Protein AF-A0A9N7NAA9-F1 (afdb_monomer_lite)

Structure (mmCIF, N/CA/C/O backbone):
data_AF-A0A9N7NAA9-F1
#
_entry.id   AF-A0A9N7NAA9-F1
#
loop_
_atom_site.group_PDB
_atom_site.id
_atom_site.type_symbol
_atom_site.label_atom_id
_atom_site.label_alt_id
_atom_site.label_comp_id
_atom_site.label_asym_id
_atom_site.label_entity_id
_atom_site.label_seq_id
_atom_site.pdbx_PDB_ins_code
_atom_site.Cartn_x
_atom_site.Cartn_y
_atom_site.Cartn_z
_atom_site.occupancy
_atom_site.B_iso_or_equiv
_atom_site.auth_seq_id
_atom_site.auth_comp_id
_atom_site.auth_asym_id
_atom_site.auth_atom_id
_atom_site.pdbx_PDB_model_num
ATOM 1 N N . ASP A 1 1 ? 13.651 6.521 -5.508 1.00 71.56 1 ASP A N 1
ATOM 2 C CA . ASP A 1 1 ? 14.494 5.589 -6.280 1.00 71.56 1 ASP A CA 1
ATOM 3 C C . ASP A 1 1 ? 13.586 4.497 -6.816 1.00 71.56 1 ASP A C 1
ATOM 5 O O . ASP A 1 1 ? 13.005 3.755 -6.025 1.00 71.56 1 ASP A O 1
ATOM 9 N N . THR A 1 2 ? 13.411 4.457 -8.134 1.00 80.88 2 THR A N 1
ATOM 10 C CA . THR A 1 2 ? 12.512 3.515 -8.809 1.00 80.88 2 THR A CA 1
ATOM 11 C C . THR A 1 2 ? 12.978 2.066 -8.696 1.00 80.88 2 THR A 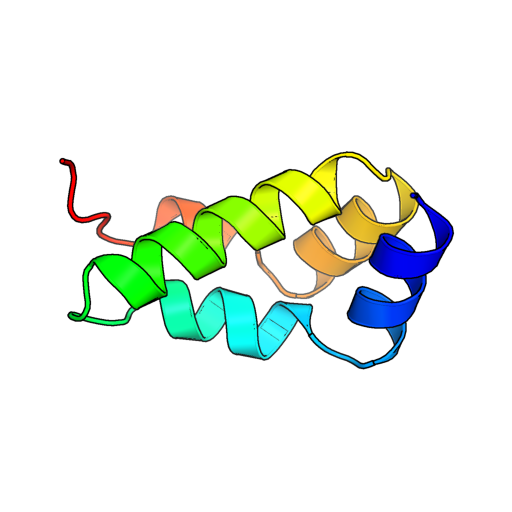C 1
ATOM 13 O O . THR A 1 2 ? 12.141 1.165 -8.694 1.00 80.88 2 THR A O 1
ATOM 16 N N . HIS A 1 3 ? 14.280 1.826 -8.489 1.00 85.88 3 HIS A N 1
ATOM 17 C CA . HIS A 1 3 ? 14.814 0.480 -8.273 1.00 85.88 3 HIS A CA 1
ATOM 18 C C . HIS A 1 3 ? 14.355 -0.097 -6.934 1.00 85.88 3 HIS A C 1
ATOM 20 O O . HIS A 1 3 ? 13.974 -1.264 -6.870 1.00 85.88 3 HIS A O 1
ATOM 26 N N . ASN A 1 4 ? 14.327 0.718 -5.874 1.00 89.81 4 ASN A N 1
ATOM 27 C CA . ASN A 1 4 ? 13.841 0.266 -4.568 1.00 89.81 4 ASN A CA 1
ATOM 28 C C . ASN A 1 4 ? 12.338 -0.033 -4.605 1.00 89.81 4 ASN A C 1
ATOM 30 O O . ASN A 1 4 ? 11.906 -1.049 -4.064 1.00 89.81 4 ASN A O 1
ATOM 34 N N . GLN A 1 5 ? 11.552 0.811 -5.282 1.00 93.62 5 GLN A N 1
ATOM 35 C CA . GLN A 1 5 ? 10.114 0.592 -5.465 1.00 93.62 5 GLN A CA 1
ATOM 36 C C . GLN A 1 5 ? 9.846 -0.731 -6.202 1.00 93.62 5 GLN A C 1
ATOM 38 O O . GLN A 1 5 ? 9.100 -1.572 -5.702 1.00 93.62 5 GLN A O 1
ATOM 43 N N . ALA A 1 6 ? 10.494 -0.943 -7.353 1.00 93.31 6 ALA A N 1
ATOM 44 C CA . ALA A 1 6 ? 10.356 -2.173 -8.133 1.00 93.31 6 ALA A CA 1
ATOM 45 C C . ALA A 1 6 ? 10.835 -3.407 -7.347 1.00 93.31 6 ALA A C 1
ATOM 47 O O . ALA A 1 6 ? 10.174 -4.445 -7.342 1.00 93.31 6 ALA A O 1
ATOM 48 N N . GLY A 1 7 ? 11.947 -3.289 -6.612 1.00 95.25 7 GLY A N 1
ATOM 49 C CA . GLY A 1 7 ? 12.467 -4.360 -5.761 1.00 95.25 7 GLY A CA 1
ATOM 50 C C . GLY A 1 7 ? 11.490 -4.786 -4.661 1.00 95.25 7 GLY A C 1
ATOM 51 O O . GLY A 1 7 ? 11.341 -5.982 -4.398 1.00 95.25 7 GLY A O 1
ATOM 52 N N . MET A 1 8 ? 10.773 -3.837 -4.051 1.00 94.88 8 MET A N 1
ATOM 53 C CA . MET A 1 8 ? 9.740 -4.137 -3.055 1.00 94.88 8 MET A CA 1
ATOM 54 C C . MET A 1 8 ? 8.548 -4.878 -3.666 1.00 94.88 8 MET A C 1
ATOM 56 O O . MET A 1 8 ? 8.102 -5.882 -3.106 1.00 94.88 8 MET A O 1
ATOM 60 N N . VAL A 1 9 ? 8.048 -4.420 -4.819 1.00 95.62 9 VAL A N 1
ATOM 61 C CA . VAL A 1 9 ? 6.928 -5.076 -5.514 1.00 95.62 9 VAL A CA 1
ATOM 62 C C . VAL A 1 9 ? 7.305 -6.485 -5.952 1.00 95.62 9 VAL A C 1
ATOM 64 O O . VAL A 1 9 ? 6.571 -7.428 -5.658 1.00 95.62 9 VAL A O 1
ATOM 67 N N . HIS A 1 10 ? 8.490 -6.655 -6.539 1.00 94.81 10 HIS A N 1
ATOM 68 C CA . HIS A 1 10 ? 9.012 -7.963 -6.928 1.00 94.81 10 HIS A CA 1
ATOM 69 C C . HIS A 1 10 ? 9.187 -8.912 -5.727 1.00 94.81 10 HIS A C 1
ATOM 71 O O . HIS A 1 10 ? 9.026 -10.122 -5.860 1.00 94.81 10 HIS A O 1
ATOM 77 N N . SER A 1 11 ? 9.445 -8.370 -4.533 1.00 95.50 11 SER A N 1
ATOM 78 C CA . SER A 1 11 ? 9.505 -9.141 -3.281 1.00 95.50 11 SER A CA 1
ATOM 79 C C . SER A 1 11 ? 8.124 -9.475 -2.691 1.00 95.50 11 SER A C 1
ATOM 81 O O . SER A 1 11 ? 8.049 -10.082 -1.625 1.00 95.50 11 SER A O 1
ATOM 83 N N . GLY A 1 12 ? 7.028 -9.084 -3.349 1.00 95.25 12 GLY A N 1
ATOM 84 C CA . GLY A 1 12 ? 5.661 -9.378 -2.914 1.00 95.25 12 GLY A CA 1
ATOM 85 C C . GLY A 1 12 ? 5.101 -8.418 -1.861 1.00 95.25 12 GLY A C 1
ATOM 86 O O . GLY A 1 12 ? 4.131 -8.764 -1.190 1.00 95.25 12 GLY A O 1
ATOM 87 N N . ALA A 1 13 ? 5.669 -7.217 -1.702 1.00 96.94 13 ALA A N 1
ATOM 88 C CA . ALA A 1 13 ? 5.281 -6.293 -0.631 1.00 96.94 13 ALA A CA 1
ATOM 89 C C . ALA A 1 13 ? 3.834 -5.767 -0.724 1.00 96.94 13 ALA A C 1
ATOM 91 O O . ALA A 1 13 ? 3.270 -5.377 0.296 1.00 96.94 13 ALA A O 1
ATOM 92 N N . ILE A 1 14 ? 3.220 -5.753 -1.915 1.00 97.00 14 ILE A N 1
ATOM 93 C CA . ILE A 1 14 ? 1.908 -5.115 -2.127 1.00 97.00 14 ILE A CA 1
ATOM 94 C C . ILE A 1 14 ? 0.810 -5.757 -1.267 1.00 97.00 14 ILE A C 1
ATOM 96 O O . ILE A 1 14 ? 0.054 -5.038 -0.622 1.00 97.00 14 ILE A O 1
ATOM 100 N N . VAL A 1 15 ? 0.712 -7.090 -1.229 1.00 97.12 15 VAL A N 1
ATOM 101 C CA . VAL A 1 15 ? -0.387 -7.767 -0.512 1.00 97.12 15 VAL A CA 1
ATOM 102 C C . VAL A 1 15 ? -0.327 -7.516 1.004 1.00 97.12 15 VAL A C 1
ATOM 104 O O . VAL A 1 15 ? -1.330 -7.046 1.538 1.00 97.12 15 VAL A O 1
ATOM 107 N N . PRO A 1 16 ? 0.815 -7.704 1.697 1.00 97.81 16 PRO A N 1
ATOM 108 C CA . PRO A 1 16 ? 0.922 -7.364 3.118 1.00 97.81 16 PRO A CA 1
ATOM 109 C C . PRO A 1 16 ? 0.627 -5.890 3.422 1.00 97.81 16 PRO A C 1
ATOM 111 O O . PRO A 1 16 ? -0.009 -5.579 4.424 1.00 97.81 16 PRO A O 1
ATOM 114 N N . LEU A 1 17 ? 1.057 -4.964 2.555 1.00 98.00 17 LEU A N 1
ATOM 115 C CA . LEU A 1 17 ? 0.754 -3.539 2.722 1.00 98.00 17 LEU A CA 1
ATOM 116 C C . LEU A 1 17 ? -0.749 -3.264 2.606 1.00 98.00 17 LEU A C 1
ATOM 118 O O . LEU A 1 17 ? -1.296 -2.503 3.396 1.00 98.00 17 LEU A O 1
ATOM 122 N N . LEU A 1 18 ? -1.428 -3.914 1.662 1.00 97.31 18 LEU A N 1
ATOM 123 C CA . LEU A 1 18 ? -2.876 -3.813 1.510 1.00 97.31 18 LEU A CA 1
ATOM 124 C C . LEU A 1 18 ? -3.641 -4.426 2.694 1.00 97.31 18 LEU A C 1
ATOM 126 O O . LEU A 1 18 ? -4.717 -3.946 3.030 1.00 97.31 18 LEU A O 1
ATOM 130 N N . GLU A 1 19 ? -3.114 -5.466 3.341 1.00 96.50 19 GLU A N 1
ATOM 131 C CA . GLU A 1 19 ? -3.687 -6.020 4.578 1.00 96.50 19 GLU A CA 1
ATOM 132 C C . GLU A 1 19 ? -3.509 -5.074 5.772 1.00 96.50 19 GLU A C 1
ATOM 134 O O . GLU A 1 19 ? -4.402 -4.956 6.610 1.00 96.50 19 GLU A O 1
ATOM 139 N N . LEU A 1 20 ? -2.387 -4.350 5.834 1.00 97.12 20 LEU A N 1
ATOM 140 C CA . LEU A 1 20 ? -2.134 -3.361 6.885 1.00 97.12 20 LEU A CA 1
ATOM 141 C C . LEU A 1 20 ? -3.078 -2.152 6.828 1.00 97.12 20 LEU A C 1
ATOM 143 O O . LEU A 1 20 ? -3.216 -1.464 7.840 1.00 97.12 20 LEU A O 1
ATOM 147 N N . LEU A 1 21 ? -3.767 -1.923 5.706 1.00 95.94 21 LEU A N 1
ATOM 148 C CA . LEU A 1 21 ? -4.826 -0.914 5.616 1.00 95.94 21 LEU A CA 1
ATOM 149 C C . LEU A 1 21 ? -6.013 -1.213 6.543 1.00 95.94 21 LEU A C 1
ATOM 151 O O . LEU A 1 21 ? -6.687 -0.289 6.978 1.00 95.94 21 LEU A O 1
ATOM 155 N N . GLU A 1 22 ? -6.235 -2.473 6.916 1.00 94.81 22 GLU A N 1
ATOM 156 C CA . GLU A 1 22 ? -7.301 -2.871 7.848 1.00 94.81 22 GLU A CA 1
ATOM 157 C C . GLU A 1 22 ? -6.867 -2.792 9.322 1.00 94.81 22 GLU A C 1
ATOM 159 O O . GLU A 1 22 ? -7.632 -3.105 10.243 1.00 94.81 22 GLU A O 1
ATOM 164 N N . SER A 1 23 ? -5.616 -2.398 9.577 1.00 95.31 23 SER A N 1
ATOM 165 C CA . SER A 1 23 ? -5.088 -2.307 10.931 1.00 95.31 23 SER A CA 1
ATOM 166 C C . SER A 1 23 ? -5.806 -1.223 11.727 1.00 95.31 23 SER A C 1
ATOM 168 O O . SER A 1 23 ? -5.917 -0.079 11.299 1.00 95.31 23 SER A O 1
ATOM 170 N N . LYS A 1 24 ? -6.215 -1.553 12.956 1.00 94.19 24 LYS A N 1
ATOM 171 C CA . LYS A 1 24 ? -6.717 -0.560 13.921 1.00 94.19 24 LYS A CA 1
ATOM 172 C C . LYS A 1 24 ? -5.593 0.264 14.559 1.00 94.19 24 LYS A C 1
ATOM 174 O O . LYS A 1 24 ? -5.866 1.169 15.340 1.00 94.19 24 LYS A O 1
ATOM 179 N N . ASN A 1 25 ? -4.334 -0.051 14.247 1.00 95.31 25 ASN A N 1
ATOM 180 C CA . ASN A 1 25 ? -3.199 0.789 14.595 1.00 95.31 25 ASN A CA 1
ATOM 181 C C . ASN A 1 25 ? -3.007 1.849 13.506 1.00 95.31 25 ASN A C 1
ATOM 183 O O . ASN A 1 25 ? -2.514 1.556 12.418 1.00 95.31 25 ASN A O 1
ATOM 187 N N . GLU A 1 26 ? -3.357 3.080 13.852 1.00 94.44 26 GLU A N 1
ATOM 188 C CA . GLU A 1 26 ? -3.273 4.266 13.002 1.00 94.44 26 GLU A CA 1
ATOM 189 C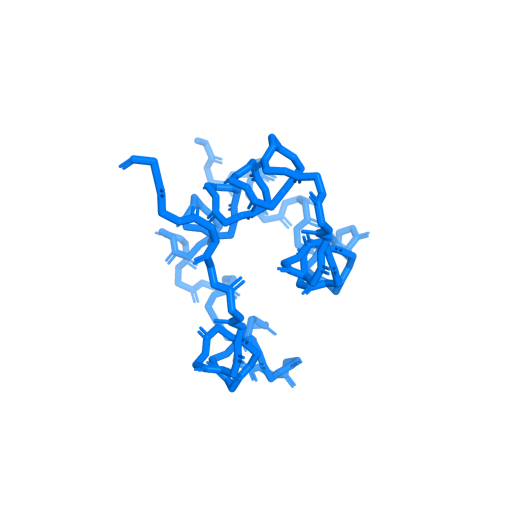 C . GLU A 1 26 ? -1.897 4.453 12.346 1.00 94.44 26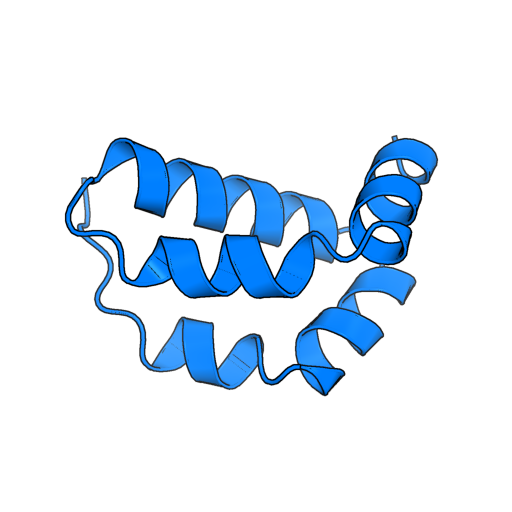 GLU A C 1
ATOM 191 O O . GLU A 1 26 ? -1.818 4.707 11.148 1.00 94.44 26 GLU A O 1
ATOM 196 N N . PHE A 1 27 ? -0.800 4.239 13.081 1.00 95.12 27 PHE A N 1
ATOM 197 C CA . PHE A 1 27 ? 0.548 4.370 12.521 1.00 95.12 27 PHE A CA 1
ATOM 198 C C . PHE A 1 27 ? 0.839 3.304 11.465 1.00 95.12 27 PHE A C 1
ATOM 200 O O . PHE A 1 27 ? 1.489 3.591 10.461 1.00 95.12 27 PHE A O 1
ATOM 207 N N . LEU A 1 28 ? 0.370 2.070 11.672 1.00 96.25 28 LEU A N 1
ATOM 208 C CA . LEU A 1 28 ? 0.540 1.004 10.683 1.00 96.25 28 LEU A CA 1
ATOM 209 C C . LEU A 1 28 ? -0.301 1.271 9.435 1.00 96.25 28 LEU A C 1
ATOM 211 O O . LEU A 1 28 ? 0.217 1.136 8.329 1.00 96.25 28 LEU A O 1
ATOM 215 N N . GLN A 1 29 ? -1.555 1.689 9.617 1.00 95.88 29 GLN A N 1
ATOM 216 C CA . GLN A 1 29 ? -2.457 2.015 8.515 1.00 95.88 29 GLN A CA 1
ATOM 217 C C . GLN A 1 29 ? -1.915 3.190 7.685 1.00 95.88 29 GLN A C 1
ATOM 219 O O . GLN A 1 29 ? -1.795 3.081 6.464 1.00 95.88 29 GLN A O 1
ATOM 224 N N . HIS A 1 30 ? -1.505 4.277 8.345 1.00 95.38 30 HIS A N 1
ATOM 225 C CA . HIS A 1 30 ? -0.911 5.446 7.698 1.00 95.38 30 HIS A CA 1
ATOM 226 C C . HIS A 1 30 ? 0.363 5.083 6.928 1.00 95.38 30 HIS A C 1
ATOM 228 O O . HIS A 1 30 ? 0.497 5.421 5.753 1.00 95.38 30 HIS A O 1
ATOM 234 N N . ASN A 1 31 ? 1.290 4.353 7.558 1.00 96.69 31 ASN A N 1
ATOM 235 C CA . ASN A 1 31 ? 2.545 3.973 6.910 1.00 96.69 31 ASN A CA 1
ATOM 236 C C . ASN A 1 31 ? 2.311 3.045 5.714 1.00 96.69 31 ASN A C 1
ATOM 238 O O . ASN A 1 31 ? 2.978 3.190 4.692 1.00 96.69 31 ASN A O 1
ATOM 242 N N . ALA A 1 32 ? 1.356 2.118 5.808 1.00 97.00 32 ALA A N 1
ATOM 243 C CA . ALA A 1 32 ? 0.993 1.255 4.692 1.00 97.00 32 ALA A CA 1
ATOM 244 C C . ALA A 1 32 ? 0.442 2.064 3.510 1.00 97.00 32 ALA A C 1
ATOM 246 O O . ALA A 1 32 ? 0.909 1.893 2.383 1.00 97.00 32 ALA A O 1
ATOM 247 N N . ALA A 1 33 ? -0.475 3.000 3.771 1.00 95.81 33 ALA A N 1
ATOM 248 C CA . ALA A 1 33 ? -1.002 3.903 2.752 1.00 95.81 33 ALA A CA 1
ATOM 249 C C . ALA A 1 33 ? 0.104 4.769 2.124 1.00 95.81 33 ALA A C 1
ATOM 251 O O . ALA A 1 33 ? 0.166 4.900 0.902 1.00 95.81 33 ALA A O 1
ATOM 252 N N . PHE A 1 34 ? 1.024 5.298 2.938 1.00 95.56 34 PHE A N 1
ATOM 253 C CA . PHE A 1 34 ? 2.148 6.110 2.469 1.00 95.56 34 PHE A CA 1
ATOM 254 C C . PHE A 1 34 ? 3.109 5.319 1.570 1.00 95.56 34 PHE A C 1
ATOM 256 O O . PHE A 1 34 ? 3.534 5.812 0.524 1.00 95.56 34 PHE A O 1
ATOM 263 N N . VAL A 1 35 ? 3.420 4.070 1.930 1.00 96.75 35 VAL A N 1
ATOM 264 C CA . VAL A 1 35 ? 4.250 3.198 1.088 1.00 96.75 35 VAL A CA 1
ATOM 265 C C . VAL A 1 35 ? 3.527 2.860 -0.215 1.00 96.75 35 VAL A C 1
ATOM 267 O O . VAL A 1 35 ? 4.141 2.964 -1.272 1.00 96.75 35 VAL A O 1
ATOM 270 N N . LEU A 1 36 ? 2.237 2.506 -0.178 1.00 96.94 36 LEU A N 1
ATOM 271 C CA . LEU A 1 36 ? 1.453 2.214 -1.388 1.00 96.94 36 LEU A CA 1
ATOM 272 C C . LEU A 1 36 ? 1.381 3.425 -2.329 1.00 96.94 36 LEU A C 1
ATOM 274 O O . LEU A 1 36 ? 1.554 3.260 -3.535 1.00 96.94 36 LEU A O 1
ATOM 278 N N . PHE A 1 37 ? 1.209 4.632 -1.784 1.00 95.31 37 PHE A N 1
ATOM 279 C CA . PHE A 1 37 ? 1.300 5.884 -2.538 1.00 95.31 37 PHE A CA 1
ATOM 280 C C . PHE A 1 37 ? 2.668 6.030 -3.216 1.00 95.31 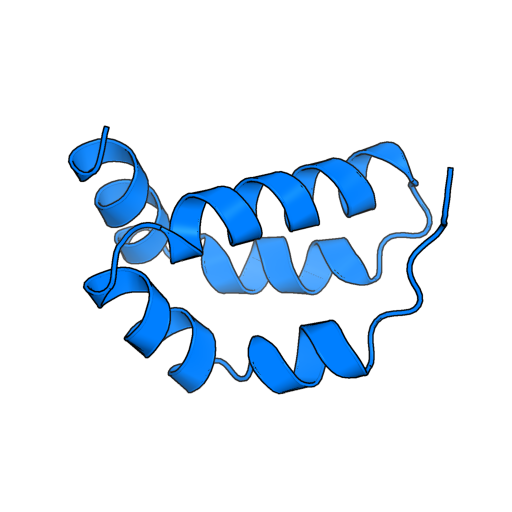37 PHE A C 1
ATOM 282 O O . PHE A 1 37 ? 2.741 6.274 -4.417 1.00 95.31 37 PHE A O 1
ATOM 289 N N . GLY A 1 38 ? 3.755 5.799 -2.474 1.00 95.81 38 GLY A N 1
ATOM 290 C CA . GLY A 1 38 ? 5.107 5.837 -3.027 1.00 95.81 38 GLY A CA 1
ATOM 291 C C . GLY A 1 38 ? 5.374 4.756 -4.079 1.00 95.81 38 GLY A C 1
ATOM 292 O O . GLY A 1 38 ? 6.153 4.993 -4.995 1.00 95.81 38 GLY A O 1
ATOM 293 N N . LEU A 1 39 ? 4.751 3.578 -3.984 1.00 96.06 39 LEU A N 1
ATOM 294 C CA . LEU A 1 39 ? 4.874 2.525 -4.998 1.00 96.06 39 LEU A CA 1
ATOM 295 C C . LEU A 1 39 ? 4.118 2.872 -6.284 1.00 96.06 39 LEU A C 1
ATOM 297 O O . LEU A 1 39 ? 4.604 2.519 -7.356 1.00 96.06 39 LEU A O 1
ATOM 301 N N . ALA A 1 40 ? 2.981 3.564 -6.178 1.00 95.69 40 ALA A N 1
ATOM 302 C CA . ALA A 1 40 ? 2.143 3.961 -7.309 1.00 95.69 40 ALA A CA 1
ATOM 303 C C . ALA A 1 40 ? 2.755 5.068 -8.193 1.00 95.69 40 ALA A C 1
ATOM 305 O O . ALA A 1 40 ? 2.268 5.292 -9.296 1.00 95.69 40 ALA A O 1
ATOM 306 N N . ASP A 1 41 ? 3.830 5.726 -7.745 1.00 94.75 41 ASP A N 1
ATOM 307 C CA . ASP A 1 41 ? 4.605 6.693 -8.545 1.00 94.75 41 ASP A CA 1
ATOM 308 C C . ASP A 1 41 ? 5.403 6.021 -9.686 1.00 94.75 41 ASP A C 1
ATOM 310 O O . ASP A 1 41 ? 5.860 6.677 -10.618 1.00 94.75 41 ASP A O 1
ATOM 314 N N . ASN A 1 42 ? 5.561 4.693 -9.635 1.00 94.00 42 ASN A N 1
ATOM 315 C CA . ASN A 1 42 ? 6.127 3.890 -10.716 1.00 94.00 42 ASN A CA 1
ATOM 316 C C . ASN A 1 42 ? 5.000 3.176 -11.484 1.00 94.00 42 ASN A C 1
ATOM 31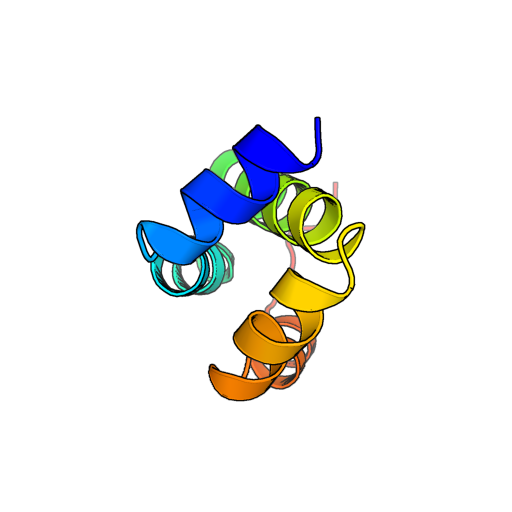8 O O . ASN A 1 42 ? 4.312 2.322 -10.923 1.00 94.00 42 ASN A O 1
ATOM 322 N N . GLU A 1 43 ? 4.846 3.490 -12.773 1.00 91.19 43 GLU A N 1
ATOM 323 C CA . GLU A 1 43 ? 3.794 2.940 -13.642 1.00 91.19 43 GLU A CA 1
ATOM 324 C C . GLU A 1 43 ? 3.792 1.402 -13.711 1.00 91.19 43 GLU A C 1
ATOM 326 O O . GLU A 1 43 ? 2.717 0.798 -13.731 1.00 91.19 43 GLU A O 1
ATOM 331 N N . ASP A 1 44 ? 4.959 0.750 -13.663 1.00 91.19 44 ASP A N 1
ATOM 332 C CA . ASP A 1 44 ? 5.047 -0.718 -13.693 1.00 91.19 44 ASP A CA 1
ATOM 333 C C . ASP A 1 44 ? 4.410 -1.341 -12.439 1.00 91.19 44 ASP A C 1
ATOM 335 O O . ASP A 1 44 ? 3.701 -2.348 -12.510 1.00 91.19 44 ASP A O 1
ATOM 339 N N . ASN A 1 45 ? 4.588 -0.698 -11.281 1.00 95.69 45 ASN A N 1
ATOM 340 C CA . ASN A 1 45 ? 4.005 -1.154 -10.021 1.00 95.69 45 ASN A CA 1
ATOM 341 C C . ASN A 1 45 ? 2.484 -0.969 -9.990 1.00 95.69 45 ASN A C 1
ATOM 343 O O . ASN A 1 45 ? 1.786 -1.734 -9.319 1.00 95.69 45 ASN A O 1
ATOM 347 N N . VAL A 1 46 ? 1.958 0.042 -10.694 1.00 95.50 46 VAL A N 1
ATOM 348 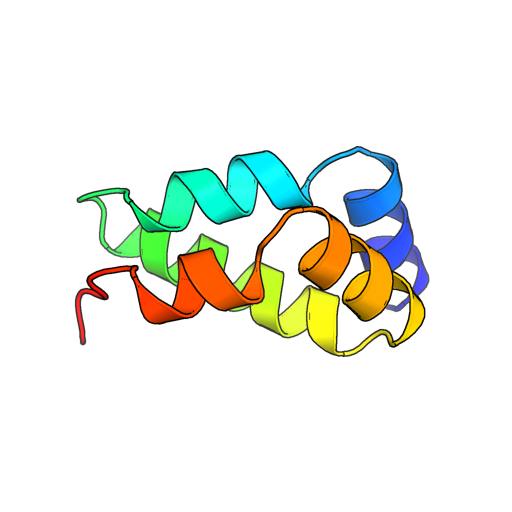C CA . VAL A 1 46 ? 0.512 0.306 -10.761 1.00 95.50 46 VAL A CA 1
ATOM 349 C C . VAL A 1 46 ? -0.219 -0.901 -11.343 1.00 95.50 46 VAL A C 1
ATOM 351 O O . VAL A 1 46 ? -1.263 -1.291 -10.818 1.00 95.50 46 VAL A O 1
ATOM 354 N N . ALA A 1 47 ? 0.341 -1.544 -12.373 1.00 94.69 47 ALA A N 1
ATOM 355 C CA . ALA A 1 47 ? -0.250 -2.739 -12.970 1.00 94.69 47 ALA A CA 1
ATOM 356 C C . ALA A 1 47 ? -0.381 -3.886 -11.953 1.00 94.69 47 ALA A C 1
ATOM 358 O O . ALA A 1 47 ? -1.437 -4.520 -11.862 1.00 94.69 47 ALA A O 1
ATOM 359 N N . ASP A 1 48 ? 0.651 -4.119 -11.142 1.00 95.62 48 ASP A N 1
ATOM 360 C CA . ASP A 1 48 ? 0.618 -5.135 -10.088 1.00 95.62 48 ASP A CA 1
ATOM 361 C C . ASP A 1 48 ? -0.362 -4.786 -8.968 1.00 95.62 48 ASP A C 1
ATOM 363 O O . ASP A 1 48 ? -1.097 -5.659 -8.499 1.00 95.62 48 ASP A O 1
ATOM 367 N N . LEU A 1 49 ? -0.429 -3.512 -8.581 1.00 96.19 49 LEU A N 1
ATOM 368 C CA . LEU A 1 49 ? -1.350 -3.021 -7.561 1.00 96.19 49 LEU A CA 1
ATOM 369 C C . LEU A 1 49 ? -2.812 -3.192 -7.996 1.00 96.19 49 LEU A C 1
ATOM 371 O O . LEU A 1 49 ? -3.642 -3.649 -7.209 1.00 96.19 49 LEU A O 1
ATOM 375 N N . VAL A 1 50 ? -3.126 -2.916 -9.265 1.00 96.12 50 VAL A N 1
ATOM 376 C CA . VAL A 1 50 ? -4.450 -3.178 -9.853 1.00 96.12 50 VAL A CA 1
ATOM 377 C C . VAL A 1 50 ? -4.735 -4.679 -9.913 1.00 96.12 50 VAL A C 1
ATOM 379 O O . VAL A 1 50 ? -5.816 -5.113 -9.511 1.00 96.12 50 VAL A O 1
ATOM 382 N N . ARG A 1 51 ? -3.767 -5.489 -10.358 1.00 95.50 51 ARG A N 1
ATOM 383 C CA . ARG A 1 51 ? -3.910 -6.947 -10.507 1.00 95.50 51 ARG A CA 1
ATOM 384 C C . ARG A 1 51 ? -4.270 -7.651 -9.200 1.00 95.50 51 ARG A C 1
ATOM 386 O O . ARG A 1 51 ? -4.994 -8.642 -9.231 1.00 95.50 51 ARG A O 1
ATOM 393 N N . VAL A 1 52 ? -3.787 -7.154 -8.062 1.00 95.94 52 VAL A N 1
ATOM 394 C CA . VAL A 1 52 ? -4.108 -7.710 -6.735 1.00 95.94 52 VAL A CA 1
ATOM 395 C C . VAL A 1 52 ? -5.331 -7.063 -6.072 1.00 95.94 52 VAL A C 1
ATOM 397 O O . VAL A 1 52 ? -5.602 -7.319 -4.901 1.00 95.94 52 VAL A O 1
ATOM 400 N N . GLY A 1 53 ? -6.082 -6.229 -6.797 1.00 95.88 53 GLY A N 1
ATOM 401 C CA . GLY A 1 53 ? -7.287 -5.575 -6.283 1.00 95.88 53 GLY A CA 1
ATOM 402 C C . GLY A 1 53 ? -7.009 -4.396 -5.348 1.00 95.88 53 GLY A C 1
ATOM 403 O O . GLY A 1 53 ? -7.858 -4.056 -4.526 1.00 95.88 53 GLY A O 1
ATOM 404 N N . GLY A 1 54 ? -5.840 -3.756 -5.457 1.00 96.31 54 GLY A N 1
ATOM 405 C CA . GLY A 1 54 ? -5.441 -2.640 -4.598 1.00 96.31 54 GLY A CA 1
ATOM 406 C C . GLY A 1 54 ? -6.397 -1.449 -4.658 1.00 96.31 54 GLY A C 1
ATOM 407 O O . GLY A 1 54 ? -6.680 -0.856 -3.624 1.00 96.31 54 GLY A O 1
ATOM 408 N N . VAL A 1 55 ? -6.970 -1.148 -5.831 1.00 94.94 55 VAL A N 1
ATOM 409 C CA . VAL A 1 55 ? -7.969 -0.071 -5.983 1.00 94.94 55 VAL A CA 1
ATOM 410 C C . VAL A 1 55 ? -9.211 -0.344 -5.137 1.00 94.94 55 VAL A C 1
ATOM 412 O O . VAL A 1 55 ? -9.632 0.525 -4.383 1.00 94.94 55 VAL A O 1
ATOM 415 N N . GLN A 1 56 ? -9.761 -1.559 -5.223 1.00 95.75 56 GLN A N 1
ATOM 416 C CA . GLN A 1 56 ? -10.950 -1.942 -4.462 1.00 95.75 56 GLN A CA 1
ATOM 417 C C . GLN A 1 56 ? -10.670 -1.894 -2.956 1.00 95.75 56 GLN A C 1
ATOM 419 O O . GLN A 1 56 ? -11.432 -1.298 -2.206 1.00 95.75 56 GLN A O 1
ATOM 424 N N . LYS A 1 57 ? -9.524 -2.431 -2.517 1.00 95.06 57 LYS A N 1
ATOM 425 C CA . LYS A 1 57 ? -9.129 -2.376 -1.103 1.00 95.06 57 LYS A CA 1
ATOM 426 C C . LYS A 1 57 ? -8.982 -0.948 -0.579 1.00 95.06 57 LYS A C 1
ATOM 428 O O . LYS A 1 57 ? -9.399 -0.678 0.535 1.00 95.06 57 LYS A O 1
ATOM 433 N N . LEU A 1 58 ? -8.421 -0.033 -1.370 1.00 93.50 58 LEU A N 1
ATOM 434 C CA . LEU A 1 58 ? -8.322 1.380 -0.989 1.00 93.50 58 LEU A CA 1
ATOM 435 C C . LEU A 1 58 ? -9.694 2.069 -0.914 1.00 93.50 58 LEU A C 1
ATOM 437 O O . LEU A 1 58 ? -9.855 2.990 -0.125 1.00 93.50 58 LEU A O 1
ATOM 441 N N . GLN A 1 59 ? -10.667 1.653 -1.729 1.00 93.81 59 GLN A N 1
ATOM 442 C CA . GLN A 1 59 ? -12.035 2.183 -1.679 1.00 93.81 59 GLN A CA 1
ATOM 443 C C . GLN A 1 59 ? -12.824 1.656 -0.477 1.00 93.81 59 GLN A C 1
ATOM 445 O O . GLN A 1 59 ? -13.616 2.401 0.094 1.00 93.81 59 GLN A O 1
ATOM 450 N N . ASP A 1 60 ? -12.604 0.393 -0.110 1.00 92.94 60 ASP A N 1
ATOM 451 C CA . ASP A 1 60 ? -13.317 -0.272 0.984 1.00 92.94 60 ASP A CA 1
ATOM 452 C C . ASP A 1 60 ? -12.713 0.032 2.364 1.00 92.94 60 ASP A C 1
ATOM 454 O O . ASP A 1 60 ? -13.404 -0.093 3.375 1.00 92.94 60 ASP A O 1
ATOM 458 N N . ALA A 1 61 ? -11.436 0.421 2.416 1.00 90.19 61 ALA A N 1
ATOM 459 C CA . ALA A 1 61 ? -10.724 0.655 3.665 1.00 90.19 61 ALA A CA 1
ATOM 460 C C . ALA A 1 61 ? -11.320 1.824 4.469 1.00 90.19 61 ALA A C 1
ATOM 462 O O . ALA A 1 61 ? -11.458 2.953 3.991 1.00 90.19 61 ALA A O 1
ATOM 463 N N . GLU A 1 62 ? -11.592 1.570 5.750 1.00 91.62 62 GLU A N 1
ATOM 464 C CA . GLU A 1 62 ? -11.959 2.602 6.718 1.00 91.62 62 GLU A CA 1
ATOM 465 C C . GLU A 1 62 ? -10.695 3.275 7.271 1.00 91.62 62 GLU A C 1
ATOM 467 O O . GLU A 1 62 ? -10.067 2.798 8.223 1.00 91.62 62 GLU A O 1
ATOM 472 N N . PHE A 1 63 ? -10.312 4.399 6.665 1.00 89.38 63 PHE A N 1
ATOM 473 C CA . PHE A 1 63 ? -9.158 5.172 7.113 1.00 89.38 63 PHE A CA 1
ATOM 474 C C . PHE A 1 63 ? -9.451 5.957 8.390 1.00 89.38 63 PHE A C 1
ATOM 476 O O . PHE A 1 63 ? -10.410 6.727 8.475 1.00 89.38 63 PHE A O 1
ATOM 483 N N . ILE A 1 64 ? -8.565 5.803 9.370 1.00 88.25 64 ILE A N 1
ATOM 484 C CA . ILE A 1 64 ? -8.508 6.646 10.556 1.00 88.25 64 ILE A CA 1
ATOM 485 C C . ILE A 1 64 ? -7.906 7.981 10.105 1.00 88.25 64 ILE A C 1
ATOM 487 O O . ILE A 1 64 ? -6.722 8.067 9.782 1.00 88.25 64 ILE A O 1
ATOM 491 N N . VAL A 1 65 ? -8.746 9.012 10.011 1.00 74.56 65 VAL A N 1
ATOM 492 C CA . VAL A 1 65 ? -8.318 10.363 9.630 1.00 74.56 65 VAL A CA 1
ATOM 493 C C . VAL A 1 65 ? -7.686 11.042 10.847 1.00 74.56 65 VAL A C 1
ATOM 495 O O . VAL A 1 65 ? -8.316 11.097 11.904 1.00 74.56 65 VAL A O 1
ATOM 498 N N . GLN A 1 66 ? -6.461 11.545 10.675 1.00 59.41 66 GLN A N 1
ATOM 499 C CA . GLN A 1 66 ? -5.776 12.429 11.628 1.00 59.41 66 GLN A CA 1
ATOM 500 C C . GLN A 1 66 ? -6.273 13.870 11.528 1.00 59.41 66 GLN A C 1
ATOM 502 O O . GLN A 1 66 ? -6.447 14.352 10.384 1.00 59.41 66 GLN A O 1
#

pLDDT: mean 93.43, std 6.28, range [59.41, 98.0]

InterPro domains:
  IPR000225 Armadillo [PS50176] (12-54)
  IPR011989 Armadillo-like helical [G3DSA:1.25.10.10] (1-61)
  IPR016024 Armadillo-type fold [SSF48371] (5-58)
  IPR044282 Armadillo repeat protein ABAP1/ARIA [PTHR46710] (1-66)

Organism: Striga hermonthica (NCBI:txid68872)

Radius of gyration: 11.37 Å; chains: 1; bounding box: 28×22×28 Å

Foldseek 3Di:
DLVVLVVCVVVVVLVVLLVQLQDPPQVSNVVSVVSVVVSVVDVVSVVVCVVVVVVVSVVPRDHDDD

Secondary structure (DSSP, 8-state):
-HHHHHHHHHTTTHHHHHHHTT-S-HHHHHHHHHHHHHHHTSHHHHHHHHHTTHHHHHHH------

Sequence (66 aa):
DTHNQAGMVHSGAIVPLLELLESKNEFLQHNAAFVLFGLADNEDNVADLVRVGGVQKLQDAEFIVQ